Protein 1L2P (pdb70)

B-factor: mean 29.01, std 10.0, range [14.5, 57.21]

GO terms:
  GO:0046933 proton-transporting ATP synthase activity, rotational mechanism (F, IMP)
  GO:0046961 proton-transporting ATPase activity, rotational mechanism (F, IMP)
  GO:0042777 proton motive force-driven plasma membrane ATP synthesis (P, IMP)

Solvent-accessible surface area: 6374 Å² total; per-residue (Å²): 125,126,143,119,156,135,49,137,48,89,44,88,82,118,118,114,96,38,96,110,161,155,68,94,99,106,100,90,53,137,48,96,56,100,121,108,182,80,134,97,74,54,91,51,97,59,120,109,111,37,123,144,115,163,49,116,77,124,159,163,223

Sequence (61 aa):
TDQLKKAKAEAQVIIEQANKRRSQILDEAKAEAEQERTKIVAQAQAEIEAERKRAREELRK

Structure (mmCIF, N/CA/C/O backbone):
data_1L2P
#
_entry.id   1L2P
#
_cell.length_a   35.700
_cell.length_b   40.760
_cell.length_c   42.350
_cell.angle_alpha   90.00
_cell.angle_beta   90.00
_cell.angle_gamma   90.00
#
_symmetry.space_group_name_H-M   'P 21 21 2'
#
loop_
_entity.id
_entity.type
_entity.pdbx_description
1 polymer 'ATP Synthase B Chain'
2 water water
#
loop_
_atom_site.group_PDB
_atom_site.id
_atom_site.type_symbol
_atom_site.label_atom_id
_atom_site.label_alt_id
_atom_site.label_comp_id
_atom_site.label_asym_id
_atom_site.label_entity_id
_atom_site.label_seq_id
_atom_site.pdbx_PDB_ins_code
_atom_site.Cartn_x
_atom_site.Cartn_y
_atom_site.Cartn_z
_atom_site.occupancy
_atom_site.B_iso_or_equiv
_atom_site.auth_seq_id
_atom_site.auth_comp_id
_atom_site.auth_asym_id
_atom_site.auth_atom_id
_atom_site.pdbx_PDB_model_num
ATOM 1 N N . THR A 1 1 ? -13.340 0.840 -36.075 1.00 43.64 62 THR A N 1
ATOM 2 C CA . THR A 1 1 ? -14.366 1.920 -36.039 1.00 42.97 62 THR A CA 1
ATOM 3 C C . THR A 1 1 ? -13.970 2.995 -35.044 1.00 43.12 62 THR A C 1
ATOM 4 O O . THR A 1 1 ? -12.954 2.880 -34.349 1.00 43.47 62 THR A O 1
ATOM 8 N N . ASP A 1 2 ? -14.781 4.044 -34.980 1.00 42.65 63 ASP A N 1
ATOM 9 C CA . ASP A 1 2 ? -14.524 5.133 -34.053 1.00 43.21 63 ASP A CA 1
ATOM 10 C C . ASP A 1 2 ? -14.983 4.760 -32.651 1.00 41.23 63 ASP A C 1
ATOM 11 O O . ASP A 1 2 ? -14.515 5.327 -31.667 1.00 39.51 63 ASP A O 1
ATOM 16 N N . GLN A 1 3 ? -15.901 3.802 -32.559 1.00 40.44 64 GLN A N 1
ATOM 17 C CA . GLN A 1 3 ? -16.389 3.362 -31.259 1.00 39.48 64 GLN A CA 1
ATOM 18 C C . GLN A 1 3 ? -15.350 2.451 -30.614 1.00 38.59 64 GLN A C 1
ATOM 19 O O . GLN A 1 3 ? -15.175 2.457 -29.394 1.00 36.64 64 GLN A O 1
ATOM 25 N N . LEU A 1 4 ? -14.671 1.662 -31.445 1.00 38.13 65 LEU A N 1
ATOM 26 C CA . LEU A 1 4 ? -13.637 0.746 -30.973 1.00 38.34 65 LEU A CA 1
ATOM 27 C C . LEU A 1 4 ? -12.411 1.532 -30.527 1.00 37.97 65 LEU A C 1
ATOM 28 O O . LEU A 1 4 ? -11.728 1.147 -29.573 1.00 36.96 65 LEU A O 1
ATOM 33 N N 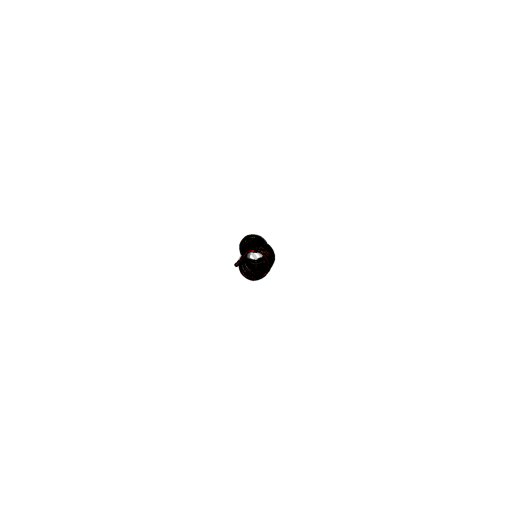. LYS A 1 5 ? -12.138 2.632 -31.223 1.00 36.49 66 LYS A N 1
ATOM 34 C CA . LYS A 1 5 ? -11.002 3.485 -30.898 1.00 35.93 66 LYS A CA 1
ATOM 35 C C . LYS A 1 5 ? -11.302 4.212 -29.590 1.00 34.52 66 LYS A C 1
ATOM 36 O O . LYS A 1 5 ? -10.415 4.421 -28.765 1.00 33.19 66 LYS A O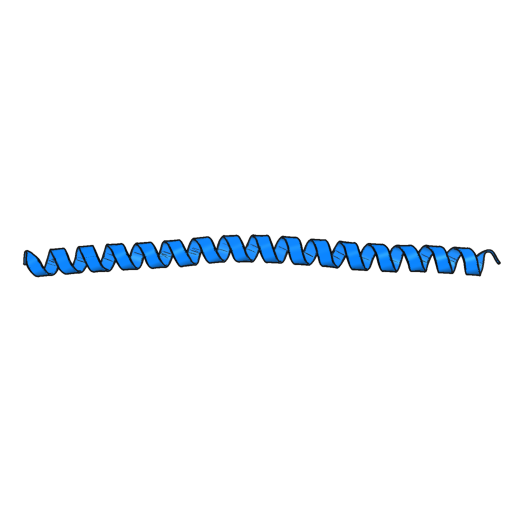 1
ATOM 42 N N . LYS A 1 6 ? -12.559 4.599 -29.402 1.00 33.51 67 LYS A N 1
ATOM 43 C CA . LYS A 1 6 ? -12.954 5.290 -28.18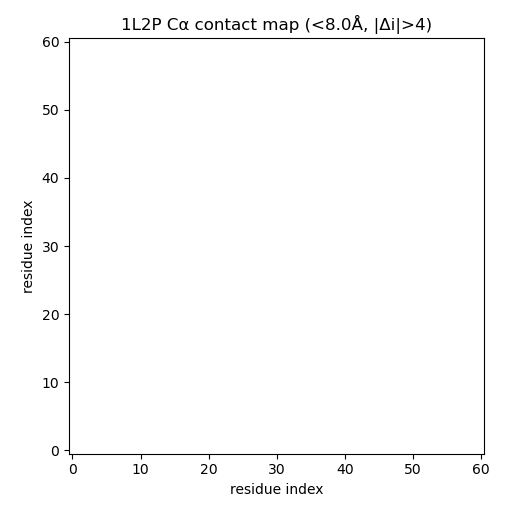2 1.00 32.50 67 LYS A CA 1
ATOM 44 C C . LYS A 1 6 ? -12.849 4.325 -27.007 1.00 32.20 67 LYS A C 1
ATOM 45 O O . LYS A 1 6 ? -12.382 4.686 -25.928 1.00 30.62 67 LYS A O 1
ATOM 51 N N . ALA A 1 7 ? -13.282 3.091 -27.236 1.00 28.85 68 ALA A N 1
ATOM 52 C CA . ALA A 1 7 ? -13.253 2.053 -26.212 1.00 29.63 68 ALA A CA 1
ATOM 53 C C . ALA A 1 7 ? -11.835 1.719 -25.754 1.00 29.19 68 ALA A C 1
ATOM 54 O O . ALA A 1 7 ? -11.584 1.548 -24.558 1.00 29.96 68 ALA A O 1
ATOM 56 N N . LYS A 1 8 ? -10.910 1.613 -26.707 1.00 29.83 69 LYS A N 1
ATOM 57 C CA . LYS A 1 8 ? -9.525 1.302 -26.385 1.00 28.52 69 LYS A CA 1
ATOM 58 C C . LYS A 1 8 ? -8.904 2.443 -25.577 1.00 27.51 69 LYS A C 1
ATOM 59 O O . LYS A 1 8 ? -8.142 2.202 -24.640 1.00 25.60 69 LYS A O 1
ATOM 65 N N . ALA A 1 9 ? -9.226 3.685 -25.950 1.00 26.74 70 ALA A N 1
ATOM 66 C CA . ALA A 1 9 ? -8.715 4.862 -25.249 1.00 27.11 70 ALA A CA 1
ATOM 67 C C . ALA A 1 9 ? -9.225 4.856 -23.809 1.00 27.23 70 ALA A C 1
ATOM 68 O O . ALA A 1 9 ? -8.467 5.110 -22.870 1.00 26.25 70 ALA A O 1
ATOM 70 N N . GLU A 1 10 ? -10.512 4.554 -23.635 1.00 26.88 71 GLU A N 1
ATOM 71 C CA . GLU A 1 10 ? -11.102 4.506 -22.305 1.00 28.10 71 GLU A CA 1
ATOM 72 C C . GLU A 1 10 ? -10.444 3.391 -21.498 1.00 25.99 71 GLU A C 1
ATOM 73 O O . GLU A 1 10 ? -10.188 3.545 -20.302 1.00 25.37 71 GLU A O 1
ATOM 79 N N . ALA A 1 11 ? -10.170 2.273 -22.159 1.00 22.73 72 ALA A N 1
ATOM 80 C CA . ALA A 1 11 ? -9.525 1.146 -21.499 1.00 21.99 72 ALA A CA 1
ATOM 81 C C . ALA A 1 11 ? -8.161 1.577 -20.954 1.00 22.45 72 ALA A C 1
ATOM 82 O O . ALA A 1 11 ? -7.805 1.257 -19.819 1.00 20.18 72 ALA A O 1
ATOM 84 N N . GLN A 1 12 ? -7.395 2.302 -21.767 1.00 21.8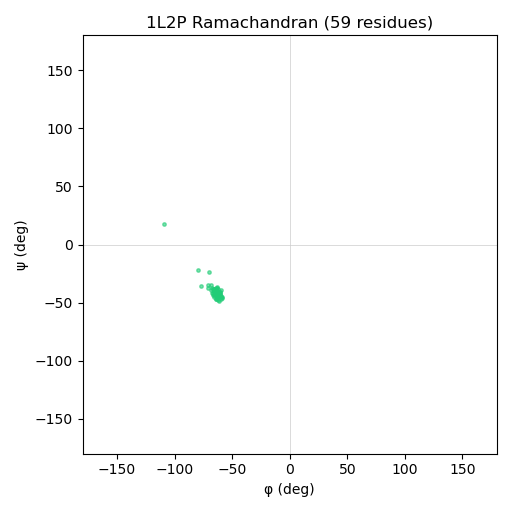7 73 GLN A N 1
ATOM 85 C CA . GLN A 1 12 ? -6.077 2.751 -21.336 1.00 24.06 73 GLN A CA 1
ATOM 86 C C . GLN A 1 12 ? -6.172 3.713 -20.153 1.00 21.01 73 GLN A C 1
ATOM 87 O O . GLN A 1 12 ? -5.33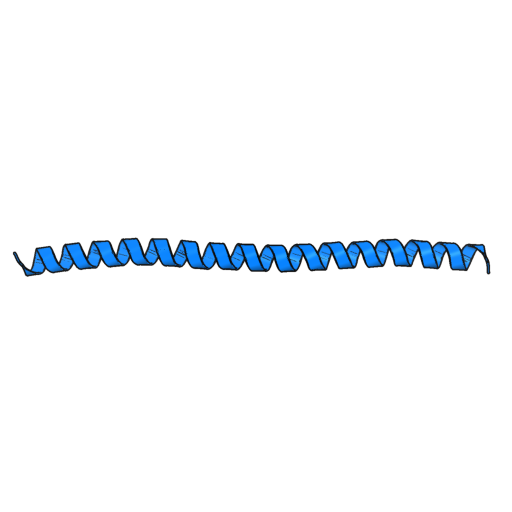6 3.665 -19.247 1.00 22.09 73 GLN A O 1
ATOM 93 N N . VAL A 1 13 ? -7.189 4.576 -20.150 1.00 21.70 74 VAL A N 1
ATOM 94 C CA . VAL A 1 13 ? -7.378 5.521 -19.049 1.00 21.62 74 VAL A CA 1
ATOM 95 C C . VAL A 1 13 ? -7.681 4.740 -17.773 1.00 21.69 74 VAL A C 1
ATOM 96 O O . VAL A 1 13 ? -7.146 5.043 -16.706 1.00 21.09 74 VAL A O 1
ATOM 100 N N . ILE A 1 14 ? -8.538 3.731 -17.891 1.00 19.25 75 ILE A N 1
ATOM 101 C CA . ILE A 1 14 ? -8.901 2.906 -16.743 1.00 18.72 75 ILE A CA 1
ATOM 102 C C . ILE A 1 14 ? -7.662 2.245 -16.140 1.00 17.53 75 ILE A C 1
ATOM 103 O O . ILE A 1 14 ? -7.468 2.253 -14.928 1.00 18.09 75 ILE A O 1
ATOM 108 N N . ILE A 1 15 ? -6.814 1.678 -16.991 1.00 16.45 76 ILE A N 1
ATOM 109 C CA . ILE A 1 15 ? -5.611 1.015 -16.515 1.00 17.43 76 ILE A CA 1
ATOM 110 C C . ILE A 1 15 ? -4.668 2.010 -15.839 1.00 16.31 76 ILE A C 1
ATOM 111 O O . ILE A 1 15 ? -4.160 1.749 -14.746 1.00 16.59 76 ILE A O 1
ATOM 116 N N . GLU A 1 16 ? -4.446 3.150 -16.486 1.00 17.71 77 GLU A N 1
ATOM 117 C CA . GLU A 1 16 ? -3.561 4.169 -15.933 1.00 19.31 77 GLU A CA 1
ATOM 118 C C . GLU A 1 16 ? -4.109 4.713 -14.612 1.00 18.30 77 GLU A C 1
ATOM 119 O O . GLU A 1 16 ? -3.360 4.921 -13.656 1.00 17.84 77 GLU A O 1
ATOM 125 N N . GLN A 1 17 ? -5.415 4.937 -14.541 1.00 18.37 78 GLN A N 1
ATOM 126 C CA . GLN A 1 17 ? -5.989 5.458 -13.304 1.00 18.45 78 GLN A CA 1
ATOM 127 C C . GLN A 1 17 ? -5.931 4.457 -12.153 1.00 16.80 78 GLN A C 1
ATOM 128 O O . GLN A 1 17 ? -5.747 4.844 -10.998 1.00 17.74 78 GLN A O 1
ATOM 134 N N . ALA A 1 18 ? -6.089 3.170 -12.449 1.00 14.50 79 ALA A N 1
ATOM 135 C CA . ALA A 1 18 ? -6.041 2.151 -11.405 1.00 15.11 79 ALA A CA 1
ATOM 136 C C . ALA A 1 18 ? -4.632 2.098 -10.822 1.00 15.61 79 ALA A C 1
ATOM 137 O O . ALA A 1 18 ? -4.452 2.018 -9.610 1.00 15.75 79 ALA A O 1
ATOM 139 N N . ASN A 1 19 ? -3.642 2.138 -11.703 1.00 17.15 80 ASN A N 1
ATOM 140 C CA . ASN A 1 19 ? -2.242 2.106 -11.284 1.00 18.83 80 ASN A CA 1
ATOM 141 C C . ASN A 1 19 ? -1.927 3.341 -10.439 1.00 17.54 80 ASN A C 1
ATOM 142 O O . ASN A 1 19 ? -1.318 3.236 -9.378 1.00 17.64 80 ASN A O 1
ATOM 147 N N . LYS A 1 20 ? -2.355 4.506 -10.907 1.00 16.21 81 LYS A N 1
ATOM 148 C CA . LYS A 1 20 ? -2.108 5.743 -10.174 1.00 16.94 81 LYS A CA 1
ATOM 149 C C . LYS A 1 20 ? -2.753 5.707 -8.792 1.00 16.76 81 LYS A C 1
ATOM 150 O O . LYS A 1 20 ? -2.123 6.089 -7.795 1.00 18.48 81 LYS A O 1
ATOM 156 N N . ARG A 1 21 ? -4.001 5.243 -8.728 1.00 17.70 82 ARG A N 1
ATOM 157 C CA . ARG A 1 21 ? -4.716 5.169 -7.460 1.00 18.59 82 ARG A CA 1
ATOM 158 C C . ARG A 1 21 ? -3.977 4.271 -6.476 1.00 18.11 82 ARG A C 1
ATOM 159 O O . ARG A 1 21 ? -3.832 4.606 -5.304 1.00 17.73 82 ARG A O 1
ATOM 167 N N . ARG A 1 22 ? -3.516 3.117 -6.948 1.00 17.84 83 ARG A N 1
ATOM 168 C CA . ARG A 1 22 ? -2.794 2.216 -6.061 1.00 17.13 83 ARG A CA 1
ATOM 169 C C . ARG A 1 22 ? -1.511 2.861 -5.551 1.00 14.98 83 ARG A C 1
ATOM 170 O O . ARG A 1 22 ? -1.145 2.680 -4.381 1.00 15.81 83 ARG A O 1
ATOM 178 N N . SER A 1 23 ? -0.836 3.626 -6.409 1.00 14.64 84 SER A N 1
ATOM 179 C CA . SER A 1 23 ? 0.400 4.295 -6.012 1.00 15.12 84 SER A CA 1
ATOM 180 C C . SER A 1 23 ? 0.090 5.324 -4.930 1.00 14.53 84 SER A C 1
ATOM 181 O O . SER A 1 23 ? 0.837 5.484 -3.960 1.00 16.75 84 SER A O 1
ATOM 184 N N . GLN A 1 24 ? -1.029 6.016 -5.100 1.00 14.91 85 GLN A N 1
ATOM 185 C CA . GLN A 1 24 ? -1.441 7.031 -4.136 1.00 16.34 85 GLN A CA 1
ATOM 186 C C . GLN A 1 24 ? -1.771 6.422 -2.783 1.00 16.28 85 GLN A C 1
ATOM 187 O O . GLN A 1 24 ? -1.363 6.941 -1.741 1.00 17.58 85 GLN A O 1
ATOM 193 N N . ILE A 1 25 ? -2.525 5.326 -2.802 1.00 18.12 86 ILE A N 1
ATOM 194 C CA . ILE A 1 25 ? -2.918 4.634 -1.587 1.00 14.66 86 ILE A CA 1
ATOM 195 C C . ILE A 1 25 ? -1.678 4.092 -0.874 1.00 14.98 86 ILE A C 1
ATOM 196 O O . ILE A 1 25 ? -1.571 4.177 0.342 1.00 16.40 86 ILE A O 1
ATOM 201 N N . LEU A 1 26 ? -0.740 3.545 -1.643 1.00 14.54 87 LEU A N 1
ATOM 202 C CA . LEU A 1 26 ? 0.485 3.006 -1.060 1.00 16.93 87 LEU A CA 1
ATOM 203 C C . LEU A 1 26 ? 1.309 4.129 -0.425 1.00 16.79 87 LEU A C 1
ATOM 204 O O . LEU A 1 26 ? 1.857 3.974 0.672 1.00 17.10 87 LEU A O 1
ATOM 209 N N . ASP A 1 27 ? 1.387 5.266 -1.109 1.00 16.07 88 ASP A N 1
ATOM 210 C CA . ASP A 1 27 ? 2.132 6.414 -0.601 1.00 18.29 88 ASP A CA 1
ATOM 211 C C . ASP A 1 27 ? 1.548 6.876 0.732 1.00 17.43 88 ASP A C 1
ATOM 212 O O . ASP A 1 27 ? 2.287 7.180 1.669 1.00 19.94 88 ASP A O 1
ATOM 217 N N . GLU A 1 28 ? 0.222 6.925 0.821 1.00 16.90 89 GLU A N 1
ATOM 218 C CA . GLU A 1 28 ? -0.425 7.343 2.054 1.00 15.26 89 GLU A CA 1
ATOM 219 C C . GLU A 1 28 ? -0.211 6.306 3.155 1.00 17.13 89 GLU A C 1
ATOM 220 O O . GLU A 1 28 ? 0.000 6.662 4.310 1.00 17.77 89 GLU A O 1
ATOM 226 N N . ALA A 1 29 ? -0.266 5.028 2.793 1.00 16.86 90 ALA A N 1
ATOM 227 C CA . ALA A 1 29 ? -0.060 3.967 3.776 1.00 17.76 90 ALA A CA 1
ATOM 228 C C . ALA A 1 29 ? 1.337 4.100 4.374 1.00 17.43 90 ALA A C 1
ATOM 229 O O . ALA A 1 29 ? 1.517 3.965 5.586 1.00 19.03 90 ALA A O 1
ATOM 231 N N . LYS A 1 30 ? 2.326 4.370 3.525 1.00 19.42 91 LYS A N 1
ATOM 232 C CA . LYS A 1 30 ? 3.700 4.522 3.998 1.00 21.59 91 LYS A CA 1
ATOM 233 C C . LYS A 1 30 ? 3.848 5.717 4.932 1.00 21.20 91 LYS A C 1
ATOM 234 O O . LYS A 1 30 ? 4.537 5.629 5.955 1.00 21.87 91 LYS A O 1
ATOM 240 N N . ALA A 1 31 ? 3.202 6.830 4.591 1.00 18.73 92 ALA A N 1
ATOM 241 C CA . ALA A 1 31 ? 3.284 8.026 5.423 1.00 19.51 92 ALA A CA 1
ATOM 242 C C . ALA A 1 31 ? 2.685 7.729 6.786 1.00 19.95 92 ALA A C 1
ATOM 243 O O . ALA A 1 31 ? 3.245 8.095 7.817 1.00 21.39 92 ALA A O 1
ATOM 245 N N . GLU A 1 32 ? 1.536 7.066 6.788 1.00 18.50 93 GLU A N 1
ATOM 246 C CA . GLU A 1 32 ? 0.880 6.744 8.045 1.00 19.73 93 GLU A CA 1
ATOM 247 C C . GLU A 1 32 ? 1.687 5.755 8.883 1.00 20.28 93 GLU A C 1
ATOM 248 O O . GLU A 1 32 ? 1.750 5.888 10.101 1.00 21.38 93 GLU A O 1
ATOM 254 N N . ALA A 1 33 ? 2.317 4.782 8.234 1.00 18.85 94 ALA A N 1
ATOM 255 C CA . ALA A 1 33 ? 3.117 3.781 8.943 1.00 21.29 94 ALA A CA 1
ATOM 256 C C . ALA A 1 33 ? 4.299 4.443 9.642 1.00 23.75 94 ALA A C 1
ATOM 257 O O . ALA A 1 33 ? 4.659 4.084 10.768 1.00 23.65 94 ALA A O 1
ATOM 259 N N . GLU A 1 34 ? 4.903 5.414 8.964 1.00 26.34 95 GLU A N 1
ATOM 260 C CA . GLU A 1 34 ? 6.047 6.143 9.503 1.00 29.30 95 GLU A CA 1
ATOM 261 C C . GLU A 1 34 ? 5.636 6.983 10.703 1.00 28.68 95 GLU A C 1
ATOM 262 O O . GLU A 1 34 ? 6.342 7.042 1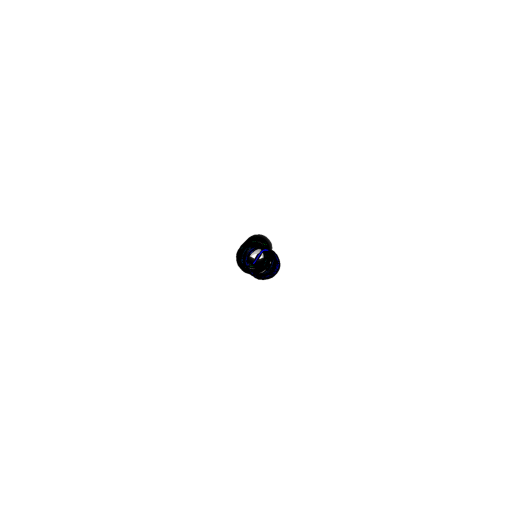1.707 1.00 29.64 95 GLU A O 1
ATOM 268 N N . GLN A 1 35 ? 4.490 7.667 10.593 1.00 28.86 96 GLN A N 1
ATOM 269 C CA . GLN A 1 35 ? 4.003 8.468 11.704 1.00 29.41 96 GLN A CA 1
ATOM 270 C C . GLN A 1 35 ? 3.822 7.539 12.898 1.00 29.04 96 GLN A C 1
ATOM 271 O O . GLN A 1 35 ? 4.226 7.858 14.015 1.00 27.12 96 GLN A O 1
ATOM 277 N N . GLU A 1 36 ? 3.221 6.375 12.648 1.00 26.66 97 GLU A N 1
ATOM 278 C CA . GLU A 1 36 ? 2.982 5.403 13.698 1.00 28.29 97 GLU A CA 1
ATOM 279 C C . GLU A 1 36 ? 4.261 4.843 14.309 1.00 25.88 97 GLU A C 1
ATOM 280 O O . GLU A 1 36 ? 4.365 4.760 15.537 1.00 24.57 97 GLU A O 1
ATOM 286 N N . ARG A 1 37 ? 5.213 4.448 13.466 1.00 26.56 98 ARG A N 1
ATOM 287 C CA . ARG A 1 37 ? 6.471 3.890 13.973 1.00 27.21 98 ARG A CA 1
ATOM 288 C C . ARG A 1 37 ? 7.198 4.900 14.867 1.00 27.82 98 ARG A C 1
ATOM 289 O O . ARG A 1 37 ? 7.784 4.540 15.899 1.00 27.81 98 ARG A O 1
ATOM 297 N N . THR A 1 38 ? 7.152 6.169 14.474 1.00 27.79 99 THR A N 1
ATOM 298 C CA . THR A 1 38 ? 7.794 7.225 15.247 1.00 29.21 99 THR A CA 1
ATOM 299 C C . THR A 1 38 ? 7.166 7.332 16.638 1.00 29.40 99 THR A C 1
ATOM 300 O O . THR A 1 38 ? 7.872 7.450 17.644 1.00 27.42 99 THR A O 1
ATOM 304 N N . LYS A 1 39 ? 5.838 7.299 16.688 1.00 26.74 100 LYS A N 1
ATOM 305 C CA . LYS A 1 39 ? 5.119 7.400 17.952 1.00 28.39 100 LYS A CA 1
ATOM 306 C C . LYS A 1 39 ? 5.402 6.205 18.857 1.00 25.98 100 LYS A C 1
ATOM 307 O O . LYS A 1 39 ? 5.610 6.363 20.059 1.00 25.52 100 LYS A O 1
ATOM 313 N N . ILE A 1 40 ? 5.418 5.012 18.278 1.00 23.29 101 ILE A N 1
ATOM 314 C CA . ILE A 1 40 ? 5.683 3.793 19.040 1.00 22.61 101 ILE A CA 1
ATOM 315 C C . ILE A 1 40 ? 7.106 3.772 19.616 1.00 22.94 101 ILE A C 1
ATOM 316 O O . ILE A 1 40 ? 7.323 3.388 20.765 1.00 19.85 101 ILE A O 1
ATOM 321 N N . VAL A 1 41 ? 8.078 4.187 18.818 1.00 22.06 102 VAL A N 1
ATOM 322 C CA . VAL A 1 41 ? 9.458 4.220 19.282 1.00 23.12 102 VAL A CA 1
ATOM 323 C C . VAL A 1 41 ? 9.635 5.282 20.368 1.00 23.76 102 VAL A C 1
ATOM 324 O O . VAL A 1 41 ? 10.376 5.083 21.340 1.00 22.98 102 VAL A O 1
ATOM 328 N N . ALA A 1 42 ? 8.947 6.408 20.208 1.00 22.56 103 ALA A N 1
ATOM 329 C CA . ALA A 1 42 ? 9.029 7.485 21.191 1.00 23.06 103 ALA A CA 1
ATOM 330 C C . ALA A 1 42 ? 8.411 7.021 22.506 1.00 24.66 103 ALA A C 1
ATOM 331 O O . ALA A 1 42 ? 8.912 7.341 23.577 1.00 25.14 103 ALA A O 1
ATOM 333 N N . GLN A 1 43 ? 7.322 6.265 22.418 1.00 23.13 104 GLN A N 1
ATOM 334 C CA . GLN A 1 43 ? 6.659 5.770 23.614 1.00 23.67 104 GLN A CA 1
ATOM 335 C C . GLN A 1 43 ? 7.565 4.783 24.334 1.00 21.50 104 GLN A C 1
ATOM 336 O O . GLN A 1 43 ? 7.667 4.812 25.561 1.00 23.27 104 GLN A O 1
ATOM 342 N N . ALA A 1 44 ? 8.230 3.915 23.577 1.00 20.55 105 ALA A N 1
ATOM 343 C CA . ALA A 1 44 ? 9.129 2.931 24.170 1.00 19.19 105 ALA A CA 1
ATOM 344 C C . ALA A 1 44 ? 10.291 3.636 24.868 1.00 20.63 105 ALA A C 1
ATOM 345 O O . ALA A 1 44 ? 10.695 3.236 25.962 1.00 18.51 105 ALA A O 1
ATOM 347 N N . GLN A 1 45 ? 10.826 4.679 24.237 1.00 20.27 106 GLN A N 1
ATOM 348 C CA . GLN A 1 45 ? 11.926 5.441 24.828 1.00 22.73 106 GLN A CA 1
ATOM 349 C C . GLN A 1 45 ? 11.480 6.049 26.155 1.00 22.99 106 GLN A C 1
ATOM 350 O O . GLN A 1 45 ? 12.234 6.056 27.129 1.00 21.41 106 GLN A O 1
ATOM 356 N N . ALA A 1 46 ? 10.252 6.557 26.193 1.00 22.89 107 ALA A N 1
ATOM 357 C CA . ALA A 1 46 ? 9.721 7.154 27.413 1.00 21.84 107 ALA A CA 1
ATOM 358 C C . ALA A 1 46 ? 9.637 6.104 28.520 1.00 21.47 107 ALA A C 1
ATOM 359 O O . ALA A 1 46 ? 9.960 6.392 29.673 1.00 21.24 107 ALA A O 1
ATOM 361 N N . GLU A 1 47 ? 9.213 4.889 28.172 1.00 20.53 108 GLU A N 1
ATOM 362 C CA . GLU A 1 47 ? 9.108 3.812 29.162 1.00 21.30 108 GLU A CA 1
ATOM 363 C C . GLU A 1 47 ? 10.495 3.442 29.672 1.00 21.55 108 GLU A C 1
ATOM 364 O O . GLU A 1 47 ? 10.680 3.167 30.858 1.00 20.22 108 GLU A O 1
ATOM 370 N N . ILE A 1 48 ? 11.471 3.421 28.773 1.00 20.76 109 ILE A N 1
ATOM 371 C CA . ILE A 1 48 ? 12.829 3.089 29.179 1.00 21.84 109 ILE A CA 1
ATOM 372 C C . ILE A 1 48 ? 13.315 4.122 30.198 1.00 22.97 109 ILE A C 1
ATOM 373 O O . ILE A 1 48 ? 13.819 3.762 31.260 1.00 23.07 109 ILE A O 1
ATOM 378 N N . GLU A 1 49 ? 13.139 5.403 29.885 1.00 22.24 110 GLU A N 1
ATOM 379 C CA . GLU A 1 49 ? 13.566 6.474 30.786 1.00 22.71 110 GLU A CA 1
ATOM 380 C C . GLU A 1 49 ? 12.812 6.443 32.109 1.00 22.70 110 GLU A C 1
ATOM 381 O O . GLU A 1 49 ? 13.388 6.730 33.162 1.00 22.73 110 GLU A O 1
ATOM 387 N N . ALA A 1 50 ? 11.530 6.096 32.058 1.00 20.84 111 ALA A N 1
ATOM 388 C CA . ALA A 1 50 ? 10.707 6.034 33.260 1.00 20.91 111 ALA A CA 1
ATOM 389 C C . ALA A 1 50 ? 11.189 4.930 34.191 1.00 20.47 111 ALA A C 1
ATOM 390 O O . ALA A 1 50 ? 11.215 5.105 35.410 1.00 19.72 111 ALA A O 1
ATOM 392 N N . GLU A 1 51 ? 11.571 3.791 33.623 1.00 19.77 112 GLU A N 1
ATOM 393 C CA . GLU A 1 51 ? 12.052 2.696 34.457 1.00 19.77 112 GLU A CA 1
ATOM 394 C C . GLU A 1 51 ? 13.368 3.077 35.133 1.00 20.93 112 GLU A C 1
ATOM 395 O O . GLU A 1 51 ? 13.597 2.732 36.291 1.00 18.65 112 GLU A O 1
ATOM 401 N N . ARG A 1 52 ? 14.236 3.781 34.416 1.00 19.89 113 ARG A N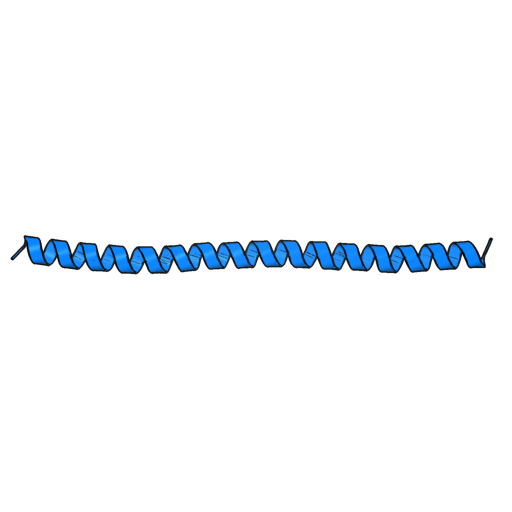 1
ATOM 402 C CA . ARG A 1 52 ? 15.517 4.189 34.990 1.00 18.58 113 ARG A CA 1
ATOM 403 C C . ARG A 1 52 ? 15.270 5.164 36.139 1.00 17.16 113 ARG A C 1
ATOM 404 O O 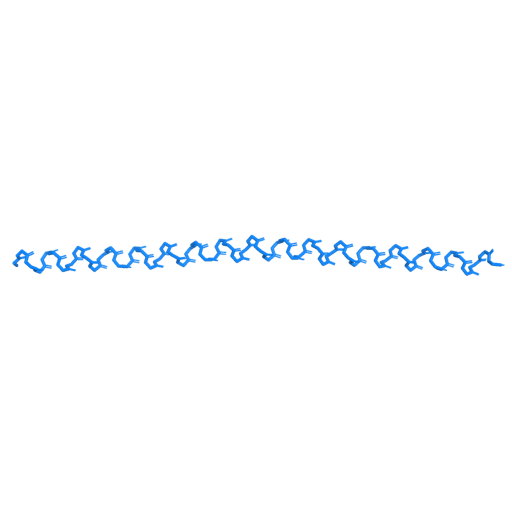. ARG A 1 52 ? 15.919 5.085 37.184 1.00 16.56 113 ARG A O 1
ATOM 412 N N . LYS A 1 53 ? 14.323 6.076 35.936 1.00 18.50 114 LYS A N 1
ATOM 413 C CA . LYS A 1 53 ? 13.975 7.055 36.961 1.00 20.03 114 LYS A CA 1
ATOM 414 C C . LYS A 1 53 ? 13.443 6.337 38.200 1.00 19.96 114 LYS A C 1
ATOM 415 O O . LYS A 1 53 ? 13.863 6.627 39.326 1.00 17.09 114 LYS A O 1
ATOM 421 N N . ARG A 1 54 ? 12.518 5.403 37.995 1.00 20.67 115 ARG A N 1
ATOM 422 C CA . ARG A 1 54 ? 11.941 4.642 39.102 1.00 21.73 115 ARG A CA 1
ATOM 423 C C . ARG A 1 54 ? 13.015 3.855 39.848 1.00 20.91 115 ARG A C 1
ATOM 424 O O . ARG A 1 54 ? 12.995 3.780 41.077 1.00 20.45 115 ARG A O 1
ATOM 432 N N . ALA A 1 55 ? 13.949 3.269 39.107 1.00 18.50 116 ALA A N 1
ATOM 433 C CA . ALA A 1 55 ? 15.026 2.505 39.726 1.00 17.25 116 ALA A CA 1
ATOM 434 C C . ALA A 1 55 ? 15.877 3.427 40.594 1.00 16.47 116 ALA A C 1
ATOM 435 O O . ALA A 1 55 ? 16.268 3.066 41.707 1.00 15.50 116 ALA A O 1
ATOM 437 N N . ARG A 1 56 ? 16.174 4.616 40.083 1.00 17.16 117 ARG A N 1
ATOM 438 C CA . ARG A 1 56 ? 16.970 5.571 40.847 1.00 18.77 117 ARG A CA 1
ATOM 439 C C . ARG A 1 56 ? 16.228 6.006 42.106 1.00 20.39 117 ARG A C 1
ATOM 440 O O . ARG A 1 56 ? 16.835 6.140 43.171 1.00 21.11 117 ARG A O 1
ATOM 448 N N . GLU A 1 57 ? 14.917 6.207 41.992 1.00 23.18 118 GLU A N 1
ATOM 449 C CA . GLU A 1 57 ? 14.108 6.623 43.137 1.00 26.27 118 GLU A CA 1
ATOM 450 C C . GLU A 1 57 ? 14.195 5.584 44.254 1.00 28.20 118 GLU A C 1
ATOM 451 O O . GLU A 1 57 ? 14.398 5.927 45.420 1.00 27.07 118 GLU A O 1
ATOM 457 N N . GLU A 1 58 ? 14.037 4.315 43.891 1.00 26.79 119 GLU A N 1
ATOM 458 C CA . GLU A 1 58 ? 14.088 3.218 44.856 1.00 27.84 119 GLU A CA 1
ATOM 459 C C . GLU A 1 58 ? 15.447 3.116 45.546 1.00 27.43 119 GLU A C 1
ATOM 460 O O . GLU A 1 58 ? 15.521 2.835 46.745 1.00 27.86 119 GLU A O 1
ATOM 466 N N . LEU A 1 59 ? 16.516 3.348 44.793 1.00 26.13 120 LEU A N 1
ATOM 467 C CA . LEU A 1 59 ? 17.868 3.260 45.347 1.00 28.74 120 LEU A CA 1
ATOM 468 C C . LEU A 1 59 ? 18.225 4.379 46.327 1.00 30.84 120 LEU A C 1
ATOM 469 O O . LEU A 1 59 ? 19.101 4.206 47.177 1.00 30.99 120 LEU A O 1
ATOM 474 N N . ARG A 1 60 ? 17.549 5.519 46.218 1.00 29.67 121 ARG A N 1
ATOM 475 C CA . ARG A 1 60 ? 17.830 6.643 47.111 1.00 32.50 121 ARG A CA 1
ATOM 476 C C . ARG A 1 60 ? 16.721 6.905 48.131 1.00 33.94 121 ARG A C 1
ATOM 477 O O . ARG A 1 60 ? 16.659 7.985 48.725 1.00 34.17 121 ARG A O 1
ATOM 485 N N . LYS A 1 61 ? 15.848 5.927 48.347 1.00 35.11 122 LYS A N 1
ATOM 486 C CA . LYS A 1 61 ? 14.751 6.110 49.291 1.00 37.27 122 LYS A CA 1
ATOM 487 C C . LYS A 1 61 ? 15.210 6.037 50.748 1.00 37.44 122 LYS A C 1
ATOM 488 O O . LYS A 1 61 ? 16.302 5.485 51.006 1.00 36.01 122 LYS A O 1
#

CATH classification: 1.20.5.620

InterPro domains:
  IPR002146 ATP synthase, F0 complex, subunit b/b', bacterial/chloroplast [MF_01398] (1-138)
  IPR002146 ATP synthase, F0 complex, subunit b/b', bacterial/chloroplast [PF00430] (6-137)
  IPR005864 ATP synthase, F0 complex, subunit b, bacterial [TIGR01144] (10-156)
  IPR028987 F-type ATP synthase subunit B-like, membrane domain superfamily [SSF81573] (63-121)
  IPR050059 ATP synthase B chain [PTHR33445] (2-156)

Organism: Escherichia coli (strain K12) (NCBI:txid83333)

Radius of gyration: 26.53 Å; Cα contacts (8 Å, |Δi|>4): 0; chains: 1; bounding box: 34×8×85 Å

Secondary structure (DSSP, 8-state):
-HHHHHHHHHHHHHHHHHHHHHHHHHHHHHHHHHHHHHHHHHHHHHHHHHHHHHHHHHHT-

Foldseek 3Di:
DVVVVVVVVVVVVVVVVVVVVVVVVVVVVVVVVVVVVVVVVVVVVVVVVVVVVVVVVVVVD